Protein AF-A0A964RRE8-F1 (afdb_monomer)

Mean predicted aligned error: 5.69 Å

Foldseek 3Di:
DWDDPPVQAPDPVCVVVLCVLVVVQLCCVVPDDPNDLVNSLVVCVVNVRVSSNVCSVVCVTDRDD

Radius of gyration: 10.97 Å; Cα contacts (8 Å, |Δi|>4): 53; chains: 1; bounding box: 24×20×25 Å

Solvent-accessible surface area (backbone atoms only — not comparable to full-atom values): 4017 Å² total; per-residue (Å²): 137,86,87,76,61,73,88,45,44,75,47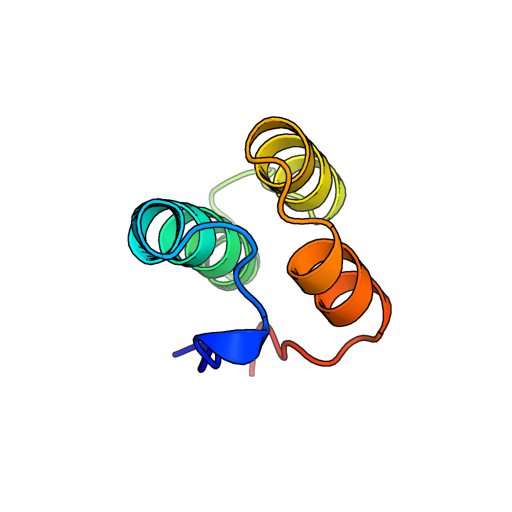,79,86,46,51,66,57,55,47,52,45,54,48,46,48,39,49,25,79,74,72,81,59,91,55,44,72,69,55,42,46,53,54,35,54,76,68,58,24,62,55,48,45,52,38,52,77,68,58,70,64,85,63,76,133

Organism: NCBI:txid225345

Secondary structure (DSSP, 8-state):
-----GGG-S-GGGHHHHHHHHHHHHHHTTSS----HHHHHHHHHHTT-HHHHHHHHTT-S----

Sequence (65 aa):
MILIPDEFLNDKDNLSKVYEILDKLDYDIKGYDDYTEDDAIKELKELNEDIIIEKLNSGFFTFGA

Nearest PDB structures (foldseek):
  1fpo-assembly3_C  TM=4.331E-01  e=6.870E+00  Escherichia coli

pLDDT: mean 80.5, std 11.85, range [43.0, 92.19]

Structure (mmCIF, N/CA/C/O backbone):
data_AF-A0A964RRE8-F1
#
_entry.id   AF-A0A964RRE8-F1
#
loop_
_atom_site.group_PDB
_atom_site.id
_atom_site.type_symbol
_atom_site.label_atom_id
_atom_site.label_alt_id
_atom_site.label_comp_id
_atom_site.label_asym_id
_atom_site.label_entity_id
_atom_site.label_seq_id
_atom_site.pdbx_PDB_ins_code
_atom_site.Cartn_x
_atom_site.Cartn_y
_atom_site.Cartn_z
_atom_site.occupancy
_atom_site.B_iso_or_equiv
_atom_site.auth_seq_id
_atom_site.auth_comp_id
_atom_site.auth_asym_id
_atom_site.auth_atom_id
_atom_site.pdbx_PDB_model_num
ATOM 1 N N . MET A 1 1 ? -1.604 -5.188 -13.744 1.00 59.97 1 MET A N 1
ATOM 2 C CA . MET A 1 1 ? -2.971 -5.189 -13.165 1.00 59.97 1 MET A CA 1
ATOM 3 C C . MET A 1 1 ? -2.884 -5.886 -11.823 1.00 59.97 1 MET A C 1
ATOM 5 O O . MET A 1 1 ? -2.667 -7.093 -11.784 1.00 59.97 1 MET A O 1
ATOM 9 N N . ILE A 1 2 ? -2.914 -5.105 -10.749 1.00 70.06 2 ILE A N 1
ATOM 10 C CA . ILE A 1 2 ? -2.634 -5.575 -9.392 1.00 70.06 2 ILE A CA 1
ATOM 11 C C . ILE A 1 2 ? -3.937 -6.107 -8.797 1.00 70.06 2 ILE A C 1
ATOM 13 O O . ILE A 1 2 ? -4.957 -5.431 -8.832 1.00 70.06 2 ILE A O 1
ATOM 17 N N . LEU A 1 3 ? -3.929 -7.336 -8.285 1.00 76.19 3 LEU A N 1
ATOM 18 C CA . LEU A 1 3 ? -5.089 -7.918 -7.611 1.00 76.19 3 LEU A CA 1
ATOM 19 C C . LEU A 1 3 ? -4.954 -7.700 -6.106 1.00 76.19 3 LEU A C 1
ATOM 21 O O . LEU A 1 3 ? -4.051 -8.251 -5.478 1.00 76.19 3 LEU A O 1
ATOM 25 N N . ILE A 1 4 ? -5.869 -6.911 -5.544 1.00 81.00 4 ILE A N 1
ATOM 26 C CA . ILE A 1 4 ? -5.950 -6.631 -4.110 1.00 81.00 4 ILE A CA 1
ATOM 27 C C . ILE A 1 4 ? -7.201 -7.327 -3.568 1.00 81.00 4 ILE A C 1
ATOM 29 O O . ILE A 1 4 ? -8.311 -6.943 -3.936 1.00 81.00 4 ILE A O 1
ATOM 33 N N . PRO A 1 5 ? -7.057 -8.374 -2.741 1.00 83.06 5 PRO A N 1
ATOM 34 C CA . PRO A 1 5 ? -8.180 -8.950 -2.015 1.00 83.06 5 PRO A CA 1
ATOM 35 C C . PRO A 1 5 ? -8.8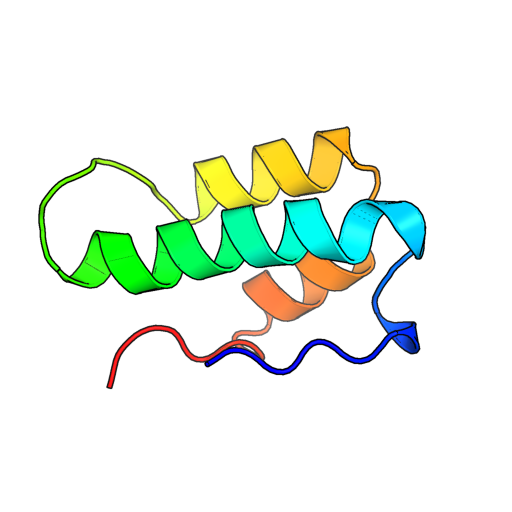11 -7.918 -1.076 1.00 83.06 5 PRO A C 1
ATOM 37 O O . PRO A 1 5 ? -8.091 -7.227 -0.359 1.00 83.06 5 PRO A O 1
ATOM 40 N N . ASP A 1 6 ? -10.145 -7.889 -0.994 1.00 81.62 6 ASP A N 1
ATOM 41 C CA . ASP A 1 6 ? -10.873 -7.032 -0.041 1.00 81.62 6 ASP A CA 1
ATOM 42 C C . ASP A 1 6 ? -10.452 -7.279 1.417 1.00 81.62 6 ASP A C 1
ATOM 44 O O . ASP A 1 6 ? -10.586 -6.402 2.260 1.00 81.62 6 ASP A O 1
ATOM 48 N N . GLU A 1 7 ? -9.944 -8.476 1.725 1.00 84.25 7 GLU A N 1
ATOM 49 C CA . GLU A 1 7 ? -9.430 -8.844 3.050 1.00 84.25 7 GLU A CA 1
ATOM 50 C C . GLU A 1 7 ? -8.160 -8.081 3.441 1.00 84.25 7 GLU A C 1
ATOM 52 O O . GLU A 1 7 ? -7.778 -8.088 4.609 1.00 84.25 7 GLU A O 1
ATOM 57 N N . PHE A 1 8 ? -7.473 -7.470 2.474 1.00 84.94 8 PHE A N 1
ATOM 58 C CA . PHE A 1 8 ? -6.281 -6.670 2.741 1.00 84.94 8 PHE A CA 1
ATOM 59 C C . PHE A 1 8 ? -6.612 -5.207 3.004 1.00 84.94 8 PHE A C 1
ATOM 61 O O . PHE A 1 8 ? -5.733 -4.473 3.440 1.00 84.94 8 PHE A O 1
ATOM 68 N N . LEU A 1 9 ? -7.848 -4.790 2.738 1.00 85.62 9 LEU A N 1
ATOM 69 C CA . LEU A 1 9 ? -8.283 -3.431 2.991 1.00 85.62 9 LEU A CA 1
ATOM 70 C C . LEU A 1 9 ? -8.822 -3.314 4.409 1.00 85.62 9 LEU A C 1
ATOM 72 O O . LEU A 1 9 ? -9.734 -4.048 4.803 1.00 85.62 9 LEU A O 1
ATOM 76 N N . ASN A 1 10 ? -8.292 -2.350 5.152 1.00 85.81 10 ASN A N 1
ATOM 77 C CA . ASN A 1 10 ? -8.893 -1.927 6.410 1.00 85.81 10 ASN A CA 1
ATOM 78 C C . ASN A 1 10 ? -10.221 -1.206 6.153 1.00 85.81 10 ASN A C 1
ATOM 80 O O . ASN A 1 10 ? -11.178 -1.405 6.905 1.00 85.81 10 ASN A O 1
ATOM 84 N N . ASP A 1 11 ? -10.296 -0.417 5.077 1.00 84.44 11 ASP A N 1
ATOM 85 C CA . ASP A 1 11 ? -11.531 0.212 4.622 1.00 84.44 11 ASP A CA 1
ATOM 86 C C . ASP A 1 11 ? -11.813 -0.116 3.149 1.00 84.44 11 ASP A C 1
ATOM 88 O O . ASP A 1 11 ? -11.016 0.144 2.247 1.00 84.44 11 ASP A O 1
ATOM 92 N N . LYS A 1 12 ? -13.000 -0.660 2.874 1.00 82.62 12 LYS A N 1
ATOM 93 C CA . LYS A 1 12 ? -13.418 -0.993 1.504 1.00 82.62 12 LYS A CA 1
ATOM 94 C C . LYS A 1 12 ? -13.581 0.245 0.628 1.00 82.62 12 LYS A C 1
ATOM 96 O O . LYS A 1 12 ? -13.410 0.145 -0.588 1.00 82.62 12 LYS A O 1
ATOM 101 N N . ASP A 1 13 ? -13.862 1.402 1.224 1.00 86.75 13 ASP A N 1
ATOM 102 C CA . ASP A 1 13 ? -13.946 2.670 0.499 1.00 86.75 13 ASP A CA 1
ATOM 103 C C . ASP A 1 13 ? -12.558 3.173 0.052 1.00 86.75 13 ASP A C 1
ATOM 105 O O . ASP A 1 13 ? -12.452 3.946 -0.906 1.00 86.75 13 ASP A O 1
ATOM 109 N N . ASN A 1 14 ? -11.474 2.676 0.663 1.00 86.38 14 ASN A N 1
ATOM 110 C CA . ASN A 1 14 ? -10.106 2.998 0.261 1.00 86.38 14 ASN A CA 1
ATOM 111 C C . ASN A 1 14 ? -9.619 2.189 -0.945 1.00 86.38 14 ASN A C 1
ATOM 113 O O . ASN A 1 14 ? -8.605 2.576 -1.526 1.00 86.38 14 ASN A O 1
ATOM 117 N N . LEU A 1 15 ? -10.333 1.135 -1.377 1.00 86.31 15 LEU A N 1
ATOM 118 C CA . LEU A 1 15 ? -9.928 0.267 -2.495 1.00 86.31 15 LEU A CA 1
ATOM 119 C C . LEU A 1 15 ? -9.466 1.071 -3.713 1.00 86.31 15 LEU A C 1
ATOM 121 O O . LEU A 1 15 ? -8.411 0.792 -4.273 1.00 86.31 15 LEU A O 1
ATOM 125 N N . SER A 1 16 ? -10.242 2.086 -4.103 1.00 87.94 16 SER A N 1
ATOM 126 C CA . SER A 1 16 ? -9.933 2.898 -5.286 1.00 87.94 16 SER A CA 1
ATOM 127 C C . SER A 1 16 ? -8.627 3.676 -5.117 1.00 87.94 16 SER A C 1
ATOM 129 O O . SER A 1 16 ? -7.802 3.676 -6.023 1.00 87.94 16 SER A O 1
ATOM 131 N N . LYS A 1 17 ? -8.403 4.277 -3.942 1.00 89.31 17 LYS A N 1
ATOM 132 C CA . LYS A 1 17 ? -7.183 5.046 -3.655 1.00 89.31 17 LYS A CA 1
ATOM 133 C C . LYS A 1 17 ? -5.960 4.150 -3.530 1.00 89.31 17 LYS A C 1
ATOM 135 O O . LYS A 1 17 ? -4.908 4.477 -4.062 1.00 89.31 17 LYS A O 1
ATOM 140 N N . VAL A 1 18 ? -6.103 3.016 -2.844 1.00 88.94 18 VAL A N 1
ATOM 141 C CA . VAL A 1 18 ? -5.044 2.008 -2.741 1.00 88.94 18 VAL A CA 1
ATOM 142 C C . VAL A 1 18 ? -4.649 1.548 -4.139 1.00 88.94 18 VAL A C 1
ATOM 144 O O . VAL A 1 18 ? -3.465 1.485 -4.452 1.00 88.94 18 VAL A O 1
ATOM 147 N N . TYR A 1 19 ? -5.629 1.286 -5.004 1.00 87.19 19 TYR A N 1
ATOM 148 C CA . TYR A 1 19 ? -5.361 0.906 -6.382 1.00 87.19 19 TYR A CA 1
ATOM 149 C C . TYR A 1 19 ? -4.616 2.008 -7.144 1.00 87.19 19 TYR A C 1
ATOM 151 O O . TYR A 1 19 ? -3.633 1.703 -7.803 1.00 87.19 19 TYR A O 1
ATOM 159 N N . GLU A 1 20 ? -5.022 3.277 -7.020 1.00 87.69 20 GLU A N 1
ATOM 160 C CA . GLU A 1 20 ? -4.308 4.409 -7.632 1.00 87.69 20 GLU A CA 1
ATOM 161 C C . GLU A 1 20 ? -2.856 4.526 -7.145 1.00 87.69 20 GLU A C 1
ATOM 163 O O . GLU A 1 20 ? -1.961 4.740 -7.958 1.00 87.69 20 GLU A O 1
ATOM 168 N N . ILE A 1 21 ? -2.609 4.363 -5.842 1.00 88.56 21 ILE A N 1
ATOM 169 C CA . ILE A 1 21 ? -1.262 4.393 -5.250 1.00 88.56 21 ILE A CA 1
ATOM 170 C C . ILE A 1 21 ? -0.387 3.281 -5.839 1.00 88.56 21 ILE A C 1
ATOM 172 O O . ILE A 1 21 ? 0.728 3.529 -6.296 1.00 88.56 21 ILE A O 1
ATOM 176 N N . LEU A 1 22 ? -0.902 2.050 -5.860 1.00 85.50 22 LEU A N 1
ATOM 177 C CA . LEU A 1 22 ? -0.158 0.905 -6.378 1.00 85.50 22 LEU A CA 1
ATOM 178 C C . LEU A 1 22 ? 0.023 0.966 -7.906 1.00 85.50 22 LEU A C 1
ATOM 180 O O . LEU A 1 22 ? 1.050 0.522 -8.414 1.00 85.50 22 LEU A O 1
ATOM 184 N N . ASP A 1 23 ? -0.943 1.523 -8.640 1.00 83.44 23 ASP A N 1
ATOM 185 C CA . ASP A 1 23 ? -0.863 1.710 -10.094 1.00 83.44 23 ASP A CA 1
ATOM 186 C C . ASP A 1 23 ? 0.179 2.773 -10.464 1.00 83.44 23 ASP A C 1
ATOM 188 O O . ASP A 1 23 ? 0.960 2.554 -11.387 1.00 83.44 23 ASP A O 1
ATOM 192 N N . LYS A 1 24 ? 0.280 3.870 -9.695 1.00 83.19 24 LYS A N 1
ATOM 193 C CA . LYS A 1 24 ? 1.373 4.847 -9.841 1.00 83.19 24 LYS A CA 1
ATOM 194 C C . LYS A 1 24 ? 2.737 4.190 -9.663 1.00 83.19 24 LYS A C 1
ATOM 196 O O . LYS A 1 24 ? 3.620 4.442 -10.473 1.00 83.19 24 LYS A O 1
ATOM 201 N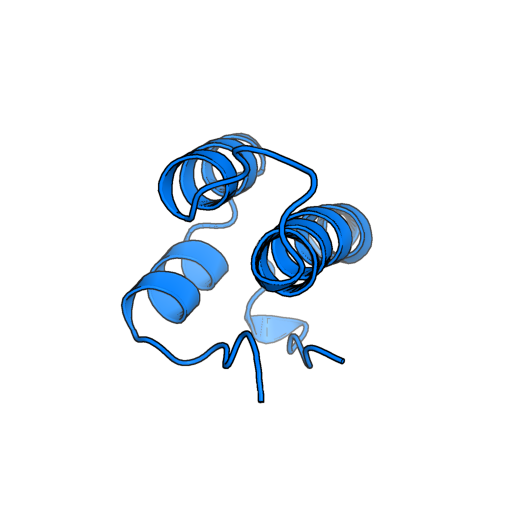 N . LEU A 1 25 ? 2.884 3.320 -8.662 1.00 80.50 25 LEU A N 1
ATOM 202 C CA . LEU A 1 25 ? 4.129 2.586 -8.428 1.00 80.50 25 LEU A CA 1
ATOM 203 C C . LEU A 1 25 ? 4.490 1.659 -9.606 1.00 80.50 25 LEU A C 1
ATOM 205 O O . LEU A 1 25 ? 5.649 1.583 -10.004 1.00 80.50 25 LEU A O 1
ATOM 209 N N . ASP A 1 26 ? 3.503 0.983 -10.207 1.00 77.12 26 ASP A N 1
ATOM 210 C CA . ASP A 1 26 ? 3.705 0.172 -11.422 1.00 77.12 26 ASP A CA 1
ATOM 211 C C . ASP A 1 26 ? 4.047 1.040 -12.649 1.00 77.12 26 ASP A C 1
ATOM 213 O O . ASP A 1 26 ? 4.826 0.637 -13.518 1.00 77.12 26 ASP A O 1
ATOM 217 N N . TYR A 1 27 ? 3.477 2.247 -12.727 1.00 68.06 27 TYR A N 1
ATOM 218 C CA . TYR A 1 27 ? 3.685 3.183 -13.833 1.00 68.06 27 TYR A CA 1
ATOM 219 C C . TYR A 1 27 ? 5.031 3.914 -13.756 1.00 68.06 27 TYR A C 1
ATOM 221 O O . TYR A 1 27 ? 5.616 4.208 -14.801 1.00 68.06 27 TYR A O 1
ATOM 229 N N . ASP A 1 28 ? 5.546 4.162 -12.550 1.00 56.72 28 ASP A N 1
ATOM 230 C CA . ASP A 1 28 ? 6.833 4.821 -12.300 1.00 56.72 28 ASP A CA 1
ATOM 231 C C . ASP A 1 28 ? 8.012 4.065 -12.924 1.00 56.72 28 ASP A C 1
ATOM 233 O O . ASP A 1 28 ? 8.921 4.656 -13.509 1.00 56.72 28 ASP A O 1
ATOM 237 N N . ILE A 1 29 ? 7.911 2.732 -12.981 1.00 56.47 29 ILE A N 1
ATOM 238 C CA . ILE A 1 29 ? 8.866 1.854 -13.676 1.00 56.47 29 ILE A CA 1
ATOM 239 C C . ILE A 1 29 ? 9.018 2.232 -15.170 1.00 56.47 29 ILE A C 1
ATOM 241 O O . ILE A 1 29 ? 10.015 1.883 -15.807 1.00 56.47 29 ILE A O 1
ATOM 245 N N . LYS A 1 30 ? 8.076 2.995 -15.750 1.00 54.56 30 LYS A N 1
ATOM 246 C CA . LYS A 1 30 ? 8.136 3.508 -17.132 1.00 54.56 30 LYS A CA 1
ATOM 247 C C . LYS A 1 30 ? 8.795 4.890 -17.278 1.00 54.56 30 LYS A C 1
ATOM 249 O O . LYS A 1 30 ? 8.891 5.372 -18.408 1.00 54.56 30 LYS A O 1
ATOM 254 N N . GLY A 1 31 ? 9.307 5.483 -16.196 1.00 53.44 31 GLY A N 1
ATOM 255 C CA . GLY A 1 31 ? 10.294 6.572 -16.227 1.00 53.44 31 GLY A CA 1
ATOM 256 C C . GLY A 1 31 ? 9.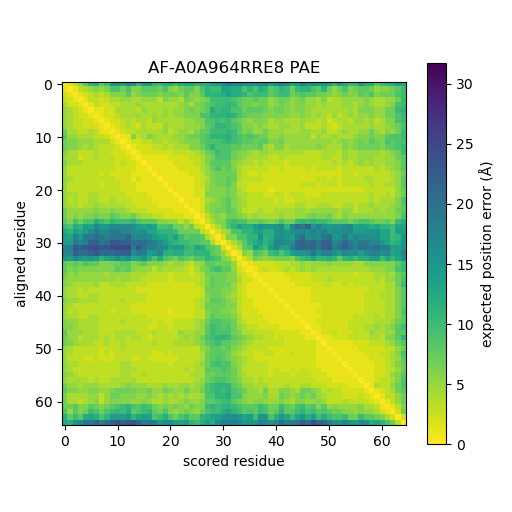743 7.987 -16.414 1.00 53.44 31 GLY A C 1
ATOM 257 O O . GLY A 1 31 ? 10.350 8.767 -17.150 1.00 53.44 31 GLY A O 1
ATOM 258 N N . TYR A 1 32 ? 8.608 8.321 -15.791 1.00 53.50 32 TYR A N 1
ATOM 259 C CA . TYR A 1 32 ? 7.981 9.647 -15.934 1.00 53.50 32 TYR A CA 1
ATOM 260 C C . TYR A 1 32 ? 7.671 10.391 -14.626 1.00 53.50 32 TYR A C 1
ATOM 262 O O . TYR A 1 32 ? 7.374 11.582 -14.705 1.00 53.50 32 TYR A O 1
ATOM 270 N N . ASP A 1 33 ? 7.778 9.751 -13.465 1.00 58.78 33 ASP A N 1
ATOM 271 C CA . ASP A 1 33 ? 7.610 10.381 -12.153 1.00 58.78 33 ASP A CA 1
ATOM 272 C C . ASP A 1 33 ? 8.769 9.932 -11.236 1.00 58.78 33 ASP A C 1
ATOM 274 O O . ASP A 1 33 ? 9.542 9.056 -11.618 1.00 58.78 33 ASP A O 1
ATOM 278 N N . ASP A 1 34 ? 8.967 10.593 -10.095 1.00 70.44 34 ASP A N 1
ATOM 279 C CA . ASP A 1 34 ? 9.874 10.120 -9.028 1.00 70.44 34 ASP A CA 1
ATOM 280 C C . ASP A 1 34 ? 9.019 9.436 -7.939 1.00 70.44 34 ASP A C 1
ATOM 282 O O . ASP A 1 34 ? 9.172 9.707 -6.745 1.00 70.44 34 ASP A O 1
ATOM 286 N N . TYR A 1 35 ? 8.028 8.629 -8.337 1.00 78.50 35 TYR A N 1
ATOM 287 C CA . TYR A 1 35 ? 7.072 8.039 -7.403 1.00 78.50 35 TYR A CA 1
ATOM 288 C C . TYR A 1 35 ? 7.621 6.737 -6.826 1.00 78.50 35 TYR A C 1
ATOM 290 O O . TYR A 1 35 ? 7.551 5.668 -7.436 1.00 78.50 35 TYR A O 1
ATOM 298 N N . THR A 1 36 ? 8.171 6.828 -5.619 1.00 82.56 36 THR A N 1
ATOM 299 C CA . THR A 1 36 ? 8.885 5.711 -4.999 1.00 82.56 36 THR A CA 1
ATOM 300 C C . THR A 1 36 ? 7.993 4.842 -4.116 1.00 82.56 36 THR A C 1
ATOM 302 O O . THR A 1 36 ? 6.882 5.210 -3.728 1.00 82.56 36 THR A O 1
ATOM 305 N N . GLU A 1 37 ? 8.514 3.674 -3.731 1.00 84.62 37 GLU A N 1
ATOM 306 C CA . GLU A 1 37 ? 7.858 2.790 -2.760 1.00 84.62 37 GLU A CA 1
ATOM 307 C C . GLU A 1 37 ? 7.605 3.503 -1.422 1.00 84.62 37 GLU A C 1
ATOM 309 O O . GLU A 1 37 ? 6.555 3.317 -0.808 1.00 84.62 37 GLU A O 1
ATOM 314 N N . ASP A 1 38 ? 8.513 4.392 -1.008 1.00 85.94 38 ASP A N 1
ATOM 315 C CA . ASP A 1 38 ? 8.361 5.196 0.207 1.00 85.94 38 ASP A CA 1
ATOM 316 C C . ASP A 1 38 ? 7.169 6.169 0.124 1.00 85.94 38 ASP A C 1
ATOM 318 O O . ASP A 1 38 ? 6.454 6.354 1.117 1.00 85.94 38 ASP A O 1
ATOM 322 N N . ASP A 1 39 ? 6.911 6.761 -1.048 1.00 88.19 39 ASP A N 1
ATOM 323 C CA . ASP A 1 39 ? 5.751 7.635 -1.267 1.00 88.19 39 ASP A CA 1
ATOM 324 C C . ASP A 1 39 ? 4.443 6.841 -1.183 1.00 88.19 39 ASP A C 1
ATOM 326 O O . ASP A 1 39 ? 3.511 7.249 -0.480 1.00 88.19 39 ASP A O 1
ATOM 330 N N . ALA A 1 40 ? 4.409 5.653 -1.795 1.00 88.44 40 ALA A N 1
ATOM 331 C CA . ALA A 1 40 ? 3.270 4.746 -1.702 1.00 88.44 40 ALA A CA 1
ATOM 332 C C . ALA A 1 40 ? 2.995 4.309 -0.253 1.00 88.44 40 ALA A C 1
ATOM 334 O O . ALA A 1 40 ? 1.854 4.380 0.209 1.00 88.44 40 ALA A O 1
ATOM 335 N N . ILE A 1 41 ? 4.028 3.911 0.501 1.00 90.12 41 ILE A N 1
ATOM 336 C CA . ILE A 1 41 ? 3.893 3.530 1.918 1.00 90.12 41 ILE A CA 1
ATOM 337 C C . 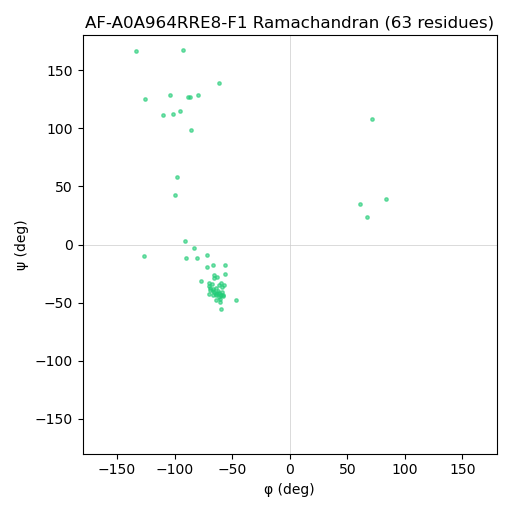ILE A 1 41 ? 3.332 4.693 2.739 1.00 90.12 41 ILE A C 1
ATOM 339 O O . ILE A 1 41 ? 2.481 4.486 3.610 1.00 90.12 41 ILE A O 1
ATOM 343 N N . LYS A 1 42 ? 3.789 5.920 2.474 1.00 90.56 42 LYS A N 1
ATOM 344 C CA . LYS A 1 42 ? 3.315 7.109 3.181 1.00 90.56 42 LYS A CA 1
ATOM 345 C C . LYS A 1 42 ? 1.831 7.371 2.919 1.00 90.56 42 LYS A C 1
ATOM 347 O O . LYS A 1 42 ? 1.096 7.564 3.886 1.00 90.56 42 LYS A O 1
ATOM 352 N N . GLU A 1 43 ? 1.387 7.330 1.663 1.00 91.75 43 GLU A N 1
ATOM 353 C CA . GLU A 1 43 ? -0.029 7.523 1.314 1.00 91.75 43 GLU A CA 1
ATOM 354 C C . GLU A 1 43 ? -0.919 6.410 1.895 1.00 91.75 43 GLU A C 1
ATOM 356 O O . GLU A 1 43 ? -1.961 6.689 2.490 1.00 91.75 43 GLU A O 1
ATOM 361 N N . LEU A 1 44 ? -0.486 5.147 1.817 1.00 91.00 44 LEU A N 1
ATOM 362 C CA . LEU A 1 44 ? -1.212 4.019 2.415 1.00 91.00 44 LEU A CA 1
ATOM 363 C C . LEU A 1 44 ? -1.341 4.161 3.935 1.00 91.00 44 LEU A C 1
ATOM 365 O O . LEU A 1 44 ? -2.368 3.808 4.517 1.00 91.00 44 LEU A O 1
ATOM 369 N N . LYS A 1 45 ? -0.321 4.725 4.586 1.00 91.00 45 LYS A N 1
ATOM 370 C CA . LYS A 1 45 ? -0.336 4.960 6.030 1.00 91.00 45 LYS A CA 1
ATOM 371 C C . LYS A 1 45 ? -1.315 6.066 6.414 1.00 91.00 45 LYS A C 1
ATOM 373 O O . LYS A 1 45 ? -1.964 5.961 7.451 1.00 91.00 45 LYS A O 1
ATOM 378 N N . GL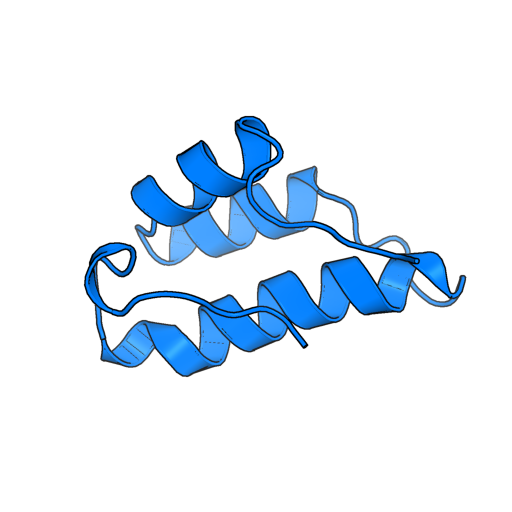U A 1 46 ? -1.464 7.097 5.583 1.00 92.19 46 GLU A N 1
ATOM 379 C CA . GLU A 1 46 ? -2.493 8.132 5.770 1.00 92.19 46 GLU A CA 1
ATOM 380 C C . GLU A 1 46 ? -3.916 7.576 5.604 1.00 92.19 46 GLU A C 1
ATOM 382 O O . GLU A 1 46 ? -4.844 8.062 6.251 1.00 92.19 46 GLU A O 1
ATOM 387 N N . LEU A 1 47 ? -4.080 6.528 4.791 1.00 89.25 47 LEU A N 1
ATOM 388 C CA . LEU A 1 47 ? -5.336 5.789 4.631 1.00 89.25 47 LEU A CA 1
ATOM 389 C C . LEU A 1 47 ? -5.565 4.720 5.708 1.00 89.25 47 LEU A C 1
ATOM 391 O O . LEU A 1 47 ? -6.635 4.115 5.737 1.00 89.25 47 LEU A O 1
ATOM 395 N N . ASN A 1 48 ? -4.608 4.531 6.622 1.00 90.38 48 ASN A N 1
ATOM 396 C CA . ASN A 1 48 ? -4.650 3.511 7.669 1.00 90.38 48 ASN A CA 1
ATOM 397 C C . ASN A 1 48 ? -4.713 2.077 7.097 1.00 90.38 48 ASN A C 1
ATOM 399 O O . ASN A 1 48 ? -5.372 1.201 7.656 1.00 90.38 48 ASN A O 1
ATOM 403 N N . GLU A 1 49 ? -4.036 1.8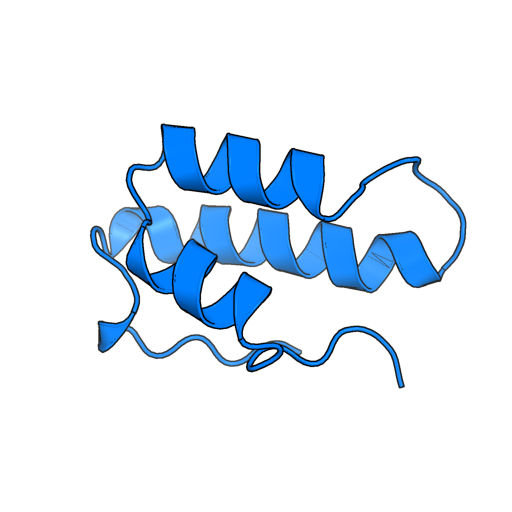45 5.967 1.00 88.50 49 GLU A N 1
ATOM 404 C CA . GLU A 1 49 ? -3.991 0.575 5.228 1.00 88.50 49 GLU A CA 1
ATOM 405 C C . GLU A 1 49 ? -2.726 -0.234 5.569 1.00 88.50 49 GLU A C 1
ATOM 407 O O . GLU A 1 49 ? -1.912 -0.574 4.705 1.00 88.50 49 GLU A O 1
ATOM 412 N N . ASP A 1 50 ? -2.543 -0.545 6.856 1.00 88.81 50 ASP A N 1
ATOM 413 C CA . ASP A 1 50 ? -1.340 -1.221 7.367 1.00 88.81 50 ASP A CA 1
ATOM 414 C C . ASP A 1 50 ? -1.094 -2.590 6.710 1.00 88.81 50 ASP A C 1
ATOM 416 O O . ASP A 1 50 ? 0.048 -2.950 6.422 1.00 88.81 50 ASP A O 1
ATOM 420 N N . ILE A 1 51 ? -2.162 -3.337 6.410 1.00 90.12 51 ILE A N 1
ATOM 421 C CA . IL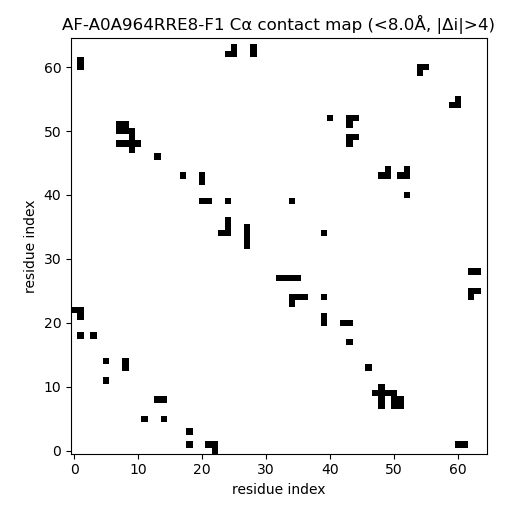E A 1 51 ? -2.061 -4.662 5.781 1.00 90.12 51 ILE A CA 1
ATOM 422 C C . ILE A 1 51 ? -1.491 -4.540 4.362 1.00 90.12 51 ILE A C 1
ATOM 424 O O . ILE A 1 51 ? -0.645 -5.344 3.967 1.00 90.12 51 ILE A O 1
ATOM 428 N N . ILE A 1 52 ? -1.906 -3.527 3.595 1.00 88.94 52 ILE A N 1
ATOM 429 C CA . ILE A 1 52 ? -1.364 -3.281 2.253 1.00 88.94 52 ILE A CA 1
ATOM 430 C C . ILE A 1 52 ? 0.125 -2.944 2.342 1.00 88.94 52 ILE A C 1
ATOM 432 O O . ILE A 1 52 ? 0.911 -3.483 1.563 1.00 88.94 52 ILE A O 1
ATOM 436 N N . ILE A 1 53 ? 0.529 -2.127 3.319 1.00 90.25 53 ILE A N 1
ATOM 437 C CA . ILE A 1 53 ? 1.939 -1.781 3.552 1.00 90.25 53 ILE A CA 1
ATOM 438 C C . ILE A 1 53 ? 2.766 -3.032 3.870 1.00 90.25 53 ILE A C 1
ATOM 440 O O . ILE A 1 53 ? 3.859 -3.203 3.325 1.00 90.25 53 ILE A O 1
ATOM 444 N N . GLU A 1 54 ? 2.263 -3.934 4.716 1.00 90.38 54 GLU A N 1
ATOM 445 C CA . GLU A 1 54 ? 2.948 -5.202 5.003 1.00 90.38 54 GLU A CA 1
ATOM 446 C C . GLU A 1 54 ? 3.096 -6.070 3.746 1.00 90.38 54 GLU A C 1
ATOM 448 O O . GLU A 1 54 ? 4.154 -6.660 3.513 1.00 90.38 54 GLU A O 1
ATOM 453 N N . LYS A 1 55 ? 2.056 -6.139 2.905 1.00 88.06 55 LYS A N 1
ATOM 454 C CA . LYS A 1 55 ? 2.095 -6.890 1.640 1.00 88.06 55 LYS A CA 1
ATOM 455 C C . LYS A 1 55 ? 3.072 -6.280 0.637 1.00 88.06 55 LYS A C 1
ATOM 457 O O . LYS A 1 55 ? 3.777 -7.033 -0.036 1.00 88.06 55 LYS A O 1
ATOM 462 N N . LEU A 1 56 ? 3.148 -4.953 0.581 1.00 86.12 56 LEU A N 1
ATOM 463 C CA . LEU A 1 56 ? 4.114 -4.210 -0.225 1.00 86.12 56 LEU A CA 1
ATOM 464 C C . LEU A 1 56 ? 5.549 -4.570 0.180 1.00 86.12 56 LEU A C 1
ATOM 466 O O . LEU A 1 56 ? 6.282 -5.131 -0.629 1.00 86.12 56 LEU A O 1
ATOM 470 N N . ASN A 1 57 ? 5.884 -4.414 1.465 1.00 85.44 57 ASN A N 1
ATOM 471 C CA . ASN A 1 57 ? 7.210 -4.742 2.007 1.00 85.44 57 ASN A CA 1
ATOM 472 C C . ASN A 1 57 ? 7.564 -6.236 1.893 1.00 85.44 57 ASN A C 1
ATOM 474 O O . ASN A 1 57 ? 8.733 -6.610 1.813 1.00 85.44 57 ASN A O 1
ATOM 478 N N . SER A 1 58 ? 6.559 -7.115 1.893 1.00 86.44 58 SER A N 1
ATOM 479 C CA . SER A 1 58 ? 6.738 -8.554 1.677 1.00 86.44 58 SER A CA 1
ATOM 480 C C . SER A 1 58 ? 7.082 -8.909 0.221 1.00 86.44 58 SER A C 1
ATOM 482 O O . SER A 1 58 ? 7.35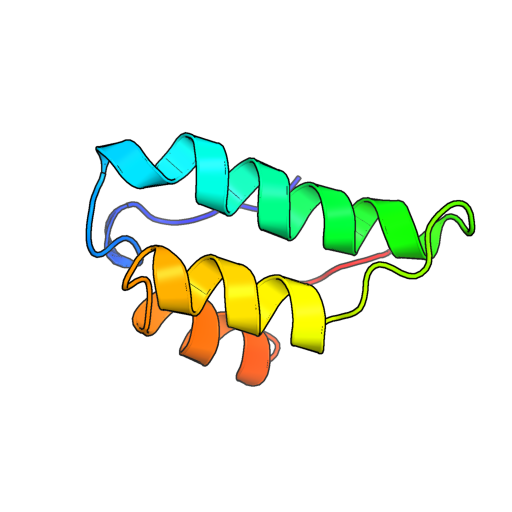0 -10.084 -0.050 1.00 86.44 58 SER A O 1
ATOM 484 N N . GLY A 1 59 ? 7.008 -7.962 -0.721 1.00 80.31 59 GLY A N 1
ATOM 485 C CA . GLY A 1 59 ? 7.122 -8.238 -2.155 1.00 80.31 59 GLY A CA 1
ATOM 486 C C . GLY A 1 59 ? 5.950 -9.058 -2.705 1.00 80.31 59 GLY A C 1
ATOM 487 O O . GLY A 1 59 ? 6.108 -9.776 -3.690 1.00 80.31 59 GLY A O 1
ATOM 488 N N . PHE A 1 60 ? 4.782 -9.016 -2.046 1.00 84.19 60 PHE A N 1
ATOM 489 C CA . PHE A 1 60 ? 3.578 -9.711 -2.519 1.00 84.19 60 PHE A CA 1
ATOM 490 C C . PHE A 1 60 ? 3.065 -9.096 -3.824 1.00 84.19 60 PHE A C 1
ATOM 492 O O . PHE A 1 60 ? 2.629 -9.809 -4.729 1.00 84.19 60 PHE A O 1
ATOM 499 N N . PHE A 1 61 ? 3.112 -7.767 -3.912 1.00 81.19 61 PHE A N 1
ATOM 500 C CA . PHE A 1 61 ? 2.790 -7.051 -5.132 1.00 81.19 61 PHE A CA 1
ATOM 501 C C . PHE A 1 61 ? 3.988 -7.106 -6.077 1.00 81.19 61 PHE A C 1
ATOM 503 O O . PHE A 1 61 ? 5.116 -6.808 -5.696 1.00 81.19 61 PHE A O 1
ATOM 510 N N . THR A 1 62 ? 3.729 -7.524 -7.312 1.00 70.50 62 THR A N 1
ATOM 511 C CA . THR A 1 62 ? 4.731 -7.532 -8.376 1.00 70.50 62 THR A CA 1
ATOM 512 C C . THR A 1 62 ? 4.468 -6.329 -9.266 1.00 70.50 62 THR A C 1
ATOM 514 O O . THR A 1 62 ? 3.426 -6.250 -9.914 1.00 70.50 62 THR A O 1
ATOM 517 N N . PHE A 1 63 ? 5.395 -5.377 -9.231 1.00 70.00 63 PHE A N 1
ATOM 518 C CA . PHE A 1 63 ? 5.386 -4.175 -10.057 1.00 70.00 63 PHE A CA 1
ATOM 519 C C . PHE A 1 63 ? 6.416 -4.371 -11.164 1.00 70.00 63 PHE A C 1
ATOM 521 O O . PHE A 1 63 ? 7.553 -4.746 -10.874 1.00 70.00 63 PHE A O 1
ATOM 528 N N . GLY A 1 64 ? 6.018 -4.164 -12.416 1.00 55.19 64 GLY A N 1
ATOM 529 C CA . GLY A 1 64 ? 6.905 -4.331 -13.568 1.00 55.19 64 GLY A CA 1
ATOM 530 C C . GLY A 1 64 ? 7.280 -5.785 -13.904 1.00 55.19 64 GLY A C 1
ATOM 531 O O . GLY A 1 64 ? 8.128 -6.411 -13.267 1.00 55.19 64 GLY A O 1
ATOM 532 N N . ALA A 1 65 ? 6.712 -6.281 -15.005 1.00 43.00 65 ALA A N 1
ATOM 533 C CA . ALA A 1 65 ? 7.347 -7.255 -15.895 1.00 43.00 65 ALA A CA 1
ATOM 534 C C . ALA A 1 65 ? 7.248 -6.745 -17.337 1.00 43.00 65 ALA A C 1
ATOM 536 O O . ALA A 1 65 ? 6.163 -6.228 -17.699 1.00 43.00 65 ALA A O 1
#